Protein AF-A0A9D6ET49-F1 (afdb_monomer)

Radius of gyration: 14.85 Å; Cα contacts (8 Å, |Δi|>4): 84; chains: 1; bounding box: 36×20×41 Å

Structure (mmCIF, N/CA/C/O backbone):
data_AF-A0A9D6ET49-F1
#
_entry.id   AF-A0A9D6ET49-F1
#
loop_
_atom_site.group_PDB
_atom_site.id
_atom_site.type_symbol
_atom_site.label_atom_id
_atom_site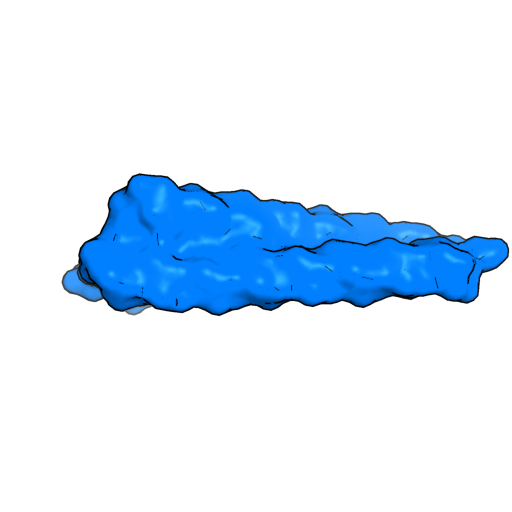.label_alt_id
_atom_site.label_comp_id
_atom_site.label_asym_id
_atom_site.label_entity_id
_atom_site.label_seq_id
_atom_site.pdbx_PDB_ins_code
_atom_site.Cartn_x
_atom_site.Cartn_y
_atom_site.Cartn_z
_atom_site.occupancy
_atom_site.B_iso_or_equiv
_atom_site.auth_seq_id
_atom_site.auth_comp_id
_atom_site.auth_asym_id
_atom_site.auth_atom_id
_atom_site.pdbx_PDB_model_num
ATOM 1 N N . MET A 1 1 ? 10.517 -4.099 -25.541 1.00 51.00 1 MET A N 1
ATOM 2 C CA . MET A 1 1 ? 10.285 -5.017 -24.403 1.00 51.00 1 MET A CA 1
ATOM 3 C C . MET A 1 1 ? 9.139 -4.456 -23.567 1.00 51.00 1 MET A C 1
ATOM 5 O O . MET A 1 1 ? 9.007 -3.242 -23.492 1.00 51.00 1 MET A O 1
ATOM 9 N N . ASN A 1 2 ? 8.235 -5.309 -23.076 1.00 61.69 2 ASN A N 1
ATOM 10 C CA . ASN A 1 2 ? 6.931 -4.918 -22.520 1.00 61.69 2 ASN A CA 1
ATOM 11 C C . ASN A 1 2 ? 7.042 -4.080 -21.227 1.00 61.69 2 ASN A C 1
ATOM 13 O O . ASN A 1 2 ? 6.950 -4.615 -20.125 1.00 61.69 2 ASN A O 1
ATOM 17 N N . ASN A 1 3 ? 7.103 -2.751 -21.361 1.00 67.44 3 ASN A N 1
ATOM 18 C CA . ASN A 1 3 ? 7.008 -1.795 -20.242 1.00 67.44 3 ASN A CA 1
ATOM 19 C C . ASN A 1 3 ? 5.643 -1.823 -19.524 1.00 67.44 3 ASN A C 1
ATOM 21 O O . ASN A 1 3 ? 5.464 -1.168 -18.501 1.00 67.44 3 ASN A O 1
ATOM 25 N N . LEU A 1 4 ? 4.675 -2.587 -20.039 1.00 80.69 4 LEU A N 1
ATOM 26 C CA . LEU A 1 4 ? 3.355 -2.750 -19.433 1.00 80.69 4 LEU A CA 1
ATOM 27 C C . LEU A 1 4 ? 3.430 -3.364 -18.026 1.00 80.69 4 LEU A C 1
ATOM 29 O O . LEU A 1 4 ? 2.647 -2.993 -17.156 1.00 80.69 4 LEU A O 1
ATOM 33 N N . LEU A 1 5 ? 4.375 -4.285 -17.799 1.00 81.38 5 LEU A N 1
ATOM 34 C CA . LEU A 1 5 ? 4.514 -5.003 -16.531 1.00 81.38 5 LEU A CA 1
ATOM 35 C C . LEU A 1 5 ? 4.893 -4.067 -15.364 1.00 81.38 5 LEU A C 1
ATOM 37 O O . LEU A 1 5 ? 4.135 -4.014 -14.397 1.00 81.38 5 LEU A O 1
ATOM 41 N N . PRO A 1 6 ? 5.987 -3.278 -15.426 1.00 83.19 6 PRO A N 1
ATOM 42 C CA . PRO A 1 6 ? 6.327 -2.354 -14.343 1.00 83.19 6 PRO A CA 1
ATOM 43 C C . PRO A 1 6 ? 5.261 -1.272 -14.128 1.00 83.19 6 PRO A C 1
ATOM 45 O O . PRO A 1 6 ? 5.030 -0.874 -12.990 1.00 83.19 6 PRO A O 1
ATOM 48 N N . ILE A 1 7 ? 4.558 -0.839 -15.183 1.00 85.19 7 ILE A N 1
ATOM 49 C CA . ILE A 1 7 ? 3.447 0.121 -15.063 1.00 85.19 7 ILE A CA 1
ATOM 50 C C . ILE A 1 7 ? 2.270 -0.496 -14.293 1.00 85.19 7 ILE A C 1
ATOM 52 O O . ILE A 1 7 ? 1.722 0.142 -13.395 1.00 85.19 7 ILE A O 1
ATOM 56 N N . ALA A 1 8 ? 1.895 -1.742 -14.594 1.00 86.00 8 ALA A N 1
ATOM 57 C CA . ALA A 1 8 ? 0.824 -2.438 -13.882 1.00 86.00 8 ALA A CA 1
ATOM 58 C C . ALA A 1 8 ? 1.160 -2.640 -12.393 1.00 86.00 8 ALA A C 1
ATOM 60 O O . ALA A 1 8 ? 0.309 -2.415 -11.529 1.00 86.00 8 ALA A O 1
ATOM 61 N N . ILE A 1 9 ? 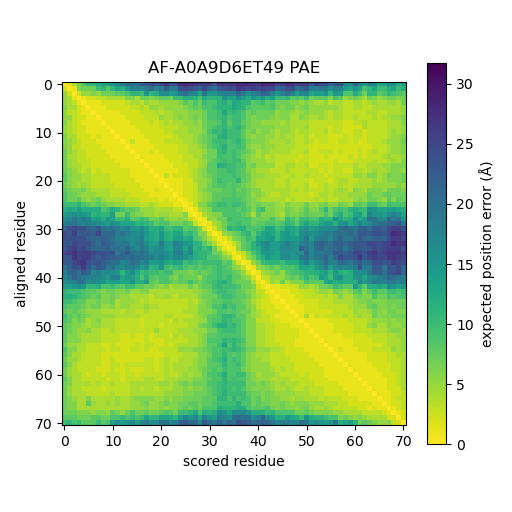2.410 -3.002 -12.083 1.00 87.38 9 ILE A N 1
ATOM 62 C CA . ILE A 1 9 ? 2.872 -3.174 -10.697 1.00 87.38 9 ILE A CA 1
ATOM 63 C C . ILE A 1 9 ? 2.891 -1.818 -9.968 1.00 87.38 9 ILE A C 1
ATOM 65 O O . ILE A 1 9 ? 2.460 -1.744 -8.814 1.00 87.38 9 ILE A O 1
ATOM 69 N N . LEU A 1 10 ? 3.271 -0.729 -10.647 1.00 89.44 10 LEU A N 1
ATOM 70 C CA . LEU A 1 10 ? 3.255 0.625 -10.085 1.00 89.44 10 LEU A CA 1
ATOM 71 C C . LEU A 1 10 ? 1.833 1.067 -9.708 1.00 89.44 10 LEU A C 1
ATOM 73 O O . LEU A 1 10 ? 1.613 1.561 -8.600 1.00 89.44 10 LEU A O 1
ATOM 77 N N . ILE A 1 11 ? 0.861 0.850 -10.600 1.00 90.12 11 ILE A N 1
ATOM 78 C CA . ILE A 1 11 ? -0.558 1.154 -10.349 1.00 90.12 11 ILE A CA 1
ATOM 79 C C . ILE A 1 11 ? -1.071 0.346 -9.149 1.00 90.12 11 ILE A C 1
ATOM 81 O O . ILE A 1 11 ? -1.746 0.891 -8.273 1.00 90.12 11 ILE A O 1
ATOM 85 N N . CYS A 1 12 ? -0.707 -0.937 -9.065 1.00 90.06 12 CYS A N 1
ATOM 86 C CA . CYS A 1 12 ? -1.091 -1.797 -7.948 1.00 90.06 12 CYS A CA 1
ATOM 87 C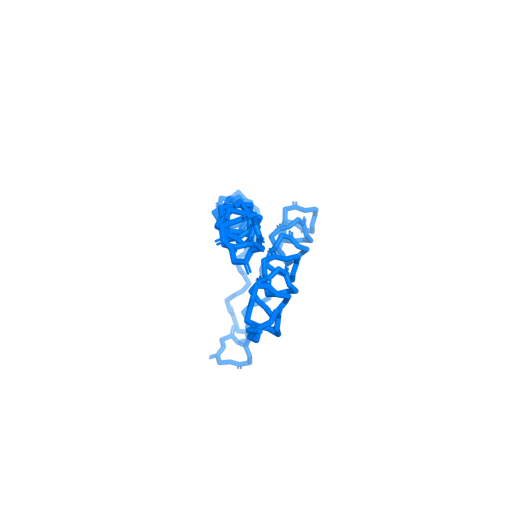 C . CYS A 1 12 ? -0.473 -1.323 -6.618 1.00 90.06 12 CYS A C 1
ATOM 89 O O . CYS A 1 12 ? -1.159 -1.270 -5.595 1.00 90.06 12 CYS A O 1
ATOM 91 N N . GLY A 1 13 ? 0.800 -0.914 -6.632 1.00 89.56 13 GLY A N 1
ATOM 92 C CA . GLY A 1 13 ? 1.481 -0.340 -5.471 1.00 89.56 13 GLY A CA 1
ATOM 93 C C . GLY A 1 13 ? 0.827 0.957 -4.987 1.00 89.56 13 GLY A C 1
ATOM 94 O O . GLY A 1 13 ? 0.551 1.096 -3.795 1.00 89.56 13 GLY A O 1
ATOM 95 N N . LEU A 1 14 ? 0.490 1.871 -5.903 1.00 90.25 14 LEU A N 1
ATOM 96 C CA . LEU A 1 14 ? -0.219 3.119 -5.586 1.00 90.25 14 LEU A CA 1
ATOM 97 C C . LEU A 1 14 ? -1.594 2.863 -4.959 1.00 90.25 14 LEU A C 1
ATOM 99 O O . LEU A 1 14 ? -1.956 3.520 -3.980 1.00 90.25 14 LEU A O 1
ATOM 103 N N . TYR A 1 15 ? -2.337 1.881 -5.472 1.00 90.56 15 TYR A N 1
ATOM 104 C CA . TYR A 1 15 ? -3.628 1.499 -4.903 1.00 90.56 15 TYR A CA 1
ATOM 105 C C . TYR A 1 15 ? -3.495 1.003 -3.454 1.00 90.56 15 TYR A C 1
ATOM 107 O O . TYR A 1 15 ? -4.262 1.420 -2.584 1.00 90.56 15 TYR A O 1
ATOM 115 N N . LEU A 1 16 ? -2.491 0.167 -3.168 1.00 88.31 16 LEU A N 1
ATOM 116 C CA . LEU A 1 16 ? -2.217 -0.333 -1.815 1.00 88.31 16 LEU A CA 1
ATOM 117 C C . LEU A 1 16 ? -1.809 0.787 -0.850 1.00 88.31 16 LEU A C 1
ATOM 119 O O . LEU A 1 16 ? -2.292 0.821 0.284 1.00 88.31 16 LEU A O 1
ATOM 123 N N . VAL A 1 17 ? -0.974 1.730 -1.302 1.00 89.44 17 VAL A N 1
ATOM 124 C CA . VAL A 1 17 ? -0.602 2.920 -0.520 1.00 89.44 17 VAL A CA 1
ATOM 125 C C . VAL A 1 17 ? -1.839 3.749 -0.186 1.00 89.44 17 VAL A C 1
ATOM 127 O O . VAL A 1 17 ? -2.035 4.116 0.973 1.00 89.44 17 VAL A O 1
ATOM 130 N N . PHE A 1 18 ? -2.700 4.003 -1.173 1.00 88.50 18 PHE A N 1
ATOM 131 C CA . PHE A 1 18 ? -3.923 4.777 -0.976 1.00 88.50 18 PHE A CA 1
ATOM 132 C C . PHE A 1 18 ? -4.889 4.084 -0.005 1.00 88.50 18 PHE A C 1
ATOM 134 O O . PHE A 1 18 ? -5.408 4.719 0.915 1.00 88.50 18 PHE A O 1
ATOM 141 N N . ALA A 1 19 ? -5.085 2.771 -0.152 1.00 85.38 19 ALA A N 1
ATOM 142 C CA . ALA A 1 19 ? -5.914 1.979 0.750 1.00 85.38 19 ALA A CA 1
ATOM 143 C C . ALA A 1 19 ? -5.361 1.978 2.188 1.00 85.38 19 ALA A C 1
ATOM 145 O O . ALA A 1 19 ? -6.111 2.224 3.137 1.00 85.38 19 ALA A O 1
ATOM 146 N N . GLY A 1 20 ? -4.050 1.772 2.360 1.00 84.50 20 GLY A N 1
ATOM 147 C CA . GLY A 1 20 ? -3.378 1.842 3.660 1.00 84.50 20 GLY A CA 1
ATOM 148 C C . GLY A 1 20 ? -3.490 3.227 4.300 1.00 84.50 20 GLY A C 1
ATOM 149 O O . GLY A 1 20 ? -3.860 3.338 5.468 1.00 84.50 20 GLY A O 1
ATOM 150 N N . TYR A 1 21 ? -3.264 4.291 3.525 1.00 86.12 21 TYR A N 1
ATOM 151 C CA . TYR A 1 21 ? -3.371 5.676 3.990 1.00 86.12 21 TYR A CA 1
ATOM 152 C C . TYR A 1 21 ? -4.791 6.029 4.444 1.00 86.12 21 TYR A C 1
ATOM 154 O O . TYR A 1 21 ? -4.981 6.538 5.551 1.00 86.12 21 TYR A O 1
ATOM 162 N N . LYS A 1 22 ? -5.799 5.688 3.633 1.00 85.25 22 LYS A N 1
ATOM 163 C CA . LYS A 1 22 ? -7.211 5.897 3.973 1.00 85.25 22 LYS A CA 1
ATOM 164 C C . LYS A 1 22 ? -7.597 5.153 5.253 1.00 85.25 22 LYS A C 1
ATOM 166 O O . LYS A 1 22 ? -8.257 5.713 6.122 1.00 85.25 22 LYS A O 1
ATOM 171 N N . THR A 1 23 ? -7.109 3.924 5.411 1.00 82.19 23 THR A N 1
ATOM 172 C CA . THR A 1 23 ? -7.321 3.112 6.618 1.00 82.19 23 THR A CA 1
ATOM 173 C C . THR A 1 23 ? -6.731 3.768 7.872 1.00 82.19 23 THR A C 1
ATOM 175 O O . THR A 1 23 ? -7.358 3.756 8.934 1.00 82.19 23 THR A O 1
ATOM 178 N N . ILE A 1 24 ? -5.533 4.354 7.760 1.00 82.75 24 ILE A N 1
ATOM 179 C CA . ILE A 1 24 ? -4.869 5.068 8.860 1.00 82.75 24 ILE A CA 1
ATOM 180 C C . ILE A 1 24 ? -5.641 6.340 9.228 1.00 82.75 24 ILE A C 1
ATOM 182 O O . ILE A 1 24 ? -5.865 6.575 10.417 1.00 82.75 24 ILE A O 1
ATOM 186 N N . GLN A 1 25 ? -6.063 7.137 8.238 1.00 83.69 25 GLN A N 1
ATOM 187 C CA . GLN A 1 25 ? -6.835 8.362 8.479 1.00 83.69 25 GLN A CA 1
ATOM 188 C C . GLN A 1 25 ? -8.189 8.068 9.128 1.00 83.69 25 GLN A C 1
ATOM 190 O O . GLN A 1 25 ? -8.537 8.672 10.141 1.00 83.69 25 GLN A O 1
ATOM 195 N N . GLU A 1 26 ? -8.946 7.123 8.573 1.00 82.19 26 GLU A N 1
ATOM 196 C CA . GLU A 1 26 ? -10.294 6.812 9.054 1.00 82.19 26 GLU A CA 1
ATOM 197 C C . GLU A 1 26 ? -10.278 5.966 10.338 1.00 82.19 26 GLU A C 1
ATOM 199 O O . GLU A 1 26 ? -11.324 5.785 10.965 1.00 82.19 26 GLU A O 1
ATOM 204 N N . LYS A 1 27 ? -9.108 5.431 10.739 1.00 75.12 27 LYS A N 1
ATOM 205 C CA . LYS A 1 27 ? -8.926 4.472 11.850 1.00 75.12 27 LYS A CA 1
ATOM 206 C C . LYS A 1 27 ? -9.934 3.318 11.800 1.00 75.12 27 LYS A C 1
ATOM 208 O O . LYS A 1 27 ? -10.362 2.794 12.836 1.00 75.12 27 LYS A O 1
ATOM 213 N N . ARG A 1 28 ? -10.355 2.956 10.589 1.00 69.44 28 ARG A N 1
ATOM 214 C CA . ARG A 1 28 ? -11.398 1.973 10.307 1.00 69.44 28 ARG A CA 1
ATOM 215 C C . ARG A 1 28 ? -10.994 1.175 9.081 1.00 69.44 28 ARG A C 1
ATOM 217 O O . ARG A 1 28 ? -10.777 1.733 8.011 1.00 69.44 28 ARG A O 1
ATOM 224 N N . VAL A 1 29 ? -10.954 -0.143 9.237 1.00 69.19 29 VAL A N 1
ATOM 225 C CA . VAL A 1 29 ? -10.906 -1.078 8.111 1.00 69.19 29 VAL A CA 1
ATOM 226 C C . VAL A 1 29 ? -12.323 -1.593 7.903 1.00 69.19 29 VAL A C 1
ATOM 228 O O . VAL A 1 29 ? -12.847 -2.333 8.738 1.00 69.19 29 VAL A O 1
ATOM 231 N N . LYS A 1 30 ? -12.959 -1.224 6.788 1.00 62.16 30 LYS A N 1
ATOM 232 C CA . LYS A 1 30 ? -14.114 -1.986 6.300 1.00 62.16 30 LYS A CA 1
ATOM 233 C C . LYS A 1 30 ? -13.562 -3.227 5.618 1.00 62.16 30 LYS A C 1
ATOM 235 O O . LYS A 1 30 ? -13.008 -3.123 4.526 1.00 62.16 30 LYS A O 1
ATOM 240 N N . PHE A 1 31 ? -13.694 -4.390 6.253 1.00 55.06 31 PHE A N 1
ATOM 241 C CA . PHE A 1 31 ? -13.484 -5.630 5.521 1.00 55.06 31 PHE A CA 1
ATOM 242 C C . PHE A 1 31 ? -14.450 -5.664 4.334 1.00 55.06 31 PHE A C 1
ATOM 244 O O . PHE A 1 31 ? -15.628 -5.317 4.450 1.00 55.06 31 PHE A O 1
ATOM 251 N N . LEU A 1 32 ? -13.908 -6.066 3.186 1.00 56.94 32 LEU A N 1
ATOM 252 C CA . LEU A 1 32 ? -14.645 -6.493 2.001 1.00 56.94 32 LEU A CA 1
ATOM 253 C C . LEU A 1 32 ? -15.806 -7.441 2.388 1.00 56.94 32 LEU A C 1
ATOM 255 O O . LEU A 1 32 ? -15.778 -8.029 3.474 1.00 56.94 32 LEU A O 1
ATOM 259 N N . PRO A 1 33 ? -16.840 -7.593 1.534 1.00 54.31 33 PRO A N 1
ATOM 260 C CA . PRO A 1 33 ? -18.204 -8.019 1.900 1.00 54.31 33 PRO A CA 1
ATOM 261 C C . PRO A 1 33 ? -18.357 -9.331 2.687 1.00 54.31 33 PRO A C 1
ATOM 263 O O . PRO A 1 33 ? -19.432 -9.581 3.225 1.00 54.31 33 PRO A O 1
ATOM 266 N N . LEU A 1 34 ? -17.302 -10.135 2.791 1.00 53.94 34 LEU A N 1
ATOM 267 C CA . LEU A 1 34 ? -17.242 -11.400 3.515 1.00 53.94 34 LEU A CA 1
ATOM 268 C C . LEU A 1 34 ? -17.329 -11.262 5.046 1.00 53.94 34 LEU A C 1
ATOM 270 O O . LEU A 1 34 ? -17.598 -12.255 5.713 1.00 53.94 34 LEU A O 1
ATOM 274 N N . ASN A 1 35 ? -17.125 -10.071 5.629 1.00 54.12 35 ASN A N 1
ATOM 275 C CA . ASN A 1 35 ? -17.196 -9.907 7.088 1.00 54.12 35 ASN A CA 1
ATOM 276 C C . ASN A 1 35 ? -17.777 -8.547 7.517 1.00 54.12 35 ASN A C 1
ATOM 278 O O . ASN A 1 35 ? -17.109 -7.734 8.156 1.00 54.12 35 ASN A O 1
ATOM 282 N N . ARG A 1 36 ? -19.046 -8.286 7.163 1.00 55.69 36 ARG A N 1
ATOM 283 C CA . ARG A 1 36 ? -19.754 -7.025 7.487 1.00 55.69 36 ARG A CA 1
ATOM 284 C C . ARG A 1 36 ? -19.831 -6.702 8.989 1.00 55.69 36 ARG A C 1
ATOM 286 O O . ARG A 1 36 ? -20.001 -5.538 9.332 1.00 55.69 36 ARG A O 1
ATOM 293 N N . ASN A 1 37 ? -19.677 -7.695 9.869 1.00 57.03 37 ASN A N 1
ATOM 294 C CA . ASN A 1 37 ? -19.920 -7.543 11.309 1.00 57.03 37 ASN A CA 1
ATOM 295 C C . ASN A 1 37 ? -18.659 -7.259 12.145 1.00 57.03 37 ASN A C 1
ATOM 297 O O . ASN A 1 37 ? -18.777 -6.951 13.328 1.00 57.03 37 ASN A O 1
ATOM 301 N N . LYS A 1 38 ? -17.453 -7.330 11.560 1.00 53.34 38 LYS A N 1
ATOM 302 C CA . LYS A 1 38 ? -16.192 -7.022 12.257 1.00 53.34 38 LYS A CA 1
ATOM 303 C C . LYS A 1 38 ? -15.515 -5.814 11.620 1.00 53.34 38 LYS A C 1
ATOM 305 O O . LYS A 1 38 ? -14.640 -5.944 10.771 1.00 53.34 38 LYS A O 1
ATOM 310 N N . LEU A 1 39 ? -15.918 -4.621 12.046 1.00 59.03 39 LEU A N 1
ATOM 311 C CA . LEU A 1 39 ? -15.135 -3.408 11.818 1.00 59.03 39 LEU A CA 1
ATOM 312 C C . LEU A 1 39 ? -13.936 -3.449 12.767 1.00 59.03 39 LEU A C 1
ATOM 314 O O . LEU A 1 39 ? -14.114 -3.347 13.979 1.00 59.03 39 LEU A O 1
ATOM 318 N N . ILE A 1 40 ? -12.720 -3.598 12.237 1.00 65.19 40 ILE A N 1
ATOM 319 C CA . ILE A 1 40 ? -11.529 -3.316 13.042 1.00 65.19 40 ILE A CA 1
ATOM 320 C C . ILE A 1 40 ? -11.448 -1.795 13.151 1.00 65.19 40 ILE A C 1
ATOM 322 O O . ILE A 1 40 ? -11.332 -1.093 12.141 1.00 65.19 40 ILE A O 1
ATOM 326 N N . THR A 1 41 ? -11.565 -1.293 14.375 1.00 72.31 41 THR A N 1
ATOM 327 C CA . THR A 1 41 ? -11.528 0.131 14.709 1.00 72.31 41 THR A CA 1
ATOM 328 C C . THR A 1 41 ? -10.355 0.425 15.643 1.00 72.31 41 THR A C 1
ATOM 330 O O . THR A 1 41 ? -9.822 -0.466 16.307 1.00 72.31 41 THR A O 1
ATOM 333 N N . GLY A 1 42 ? -9.911 1.682 15.672 1.00 7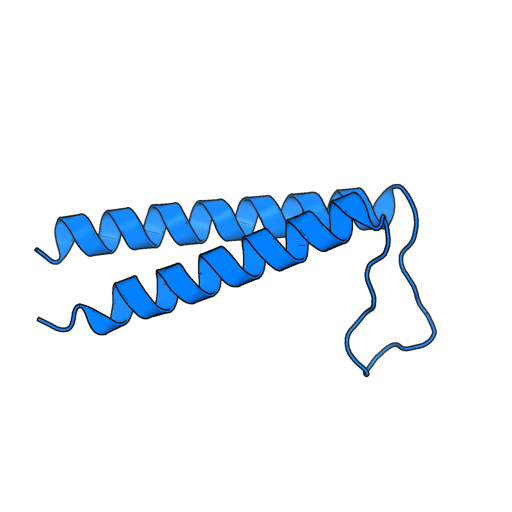5.06 42 GLY A N 1
ATOM 334 C CA . GLY A 1 42 ? -8.884 2.133 16.613 1.00 75.06 42 GLY A CA 1
ATOM 335 C C . GLY A 1 42 ? -7.467 1.693 16.233 1.00 75.06 42 GLY A C 1
ATOM 336 O O . GLY A 1 42 ? -7.092 1.703 15.061 1.00 75.06 42 GLY A O 1
ATOM 337 N N . GLU A 1 43 ? -6.650 1.342 17.226 1.00 75.81 43 GLU A N 1
ATOM 338 C CA . GLU A 1 43 ? -5.216 1.065 17.037 1.00 75.81 43 GLU A CA 1
ATOM 339 C C . GLU A 1 43 ? -4.938 -0.147 16.145 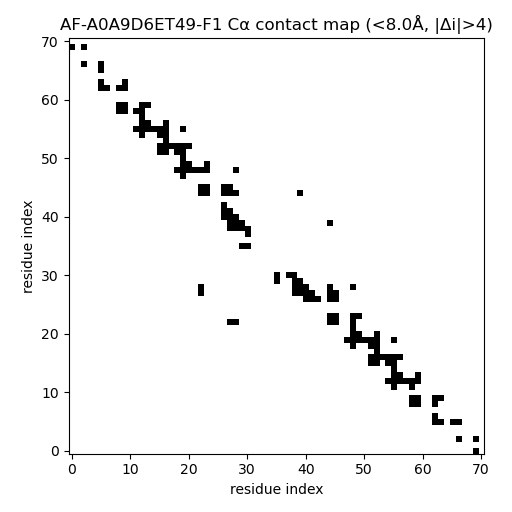1.00 75.81 43 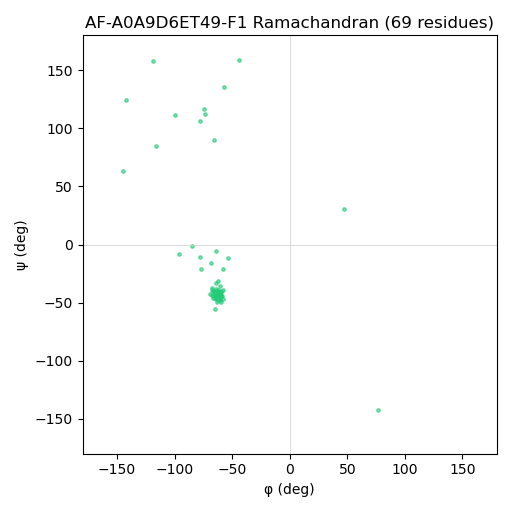GLU A C 1
ATOM 341 O O . GLU A 1 43 ? -3.983 -0.142 15.367 1.00 75.81 43 GLU A O 1
ATOM 346 N N . ALA A 1 44 ? -5.804 -1.162 16.195 1.00 76.88 44 ALA A N 1
ATOM 347 C CA . ALA A 1 44 ? -5.683 -2.342 15.347 1.00 76.88 44 ALA A CA 1
ATOM 348 C C . ALA A 1 44 ? -5.841 -1.988 13.855 1.00 76.88 44 ALA A C 1
ATOM 350 O O . ALA A 1 44 ? -5.084 -2.485 13.024 1.00 76.88 44 ALA A O 1
ATOM 351 N N . ALA A 1 45 ? -6.745 -1.061 13.517 1.00 77.62 45 ALA A N 1
ATOM 352 C CA . ALA A 1 45 ? -6.929 -0.588 12.143 1.00 77.62 45 ALA A CA 1
ATOM 353 C C . ALA A 1 45 ? -5.707 0.195 11.651 1.00 77.62 45 ALA A C 1
ATOM 355 O O . ALA A 1 45 ? -5.268 0.026 10.517 1.00 77.62 45 ALA A O 1
ATOM 356 N N . VAL A 1 46 ? -5.114 1.014 12.525 1.00 79.25 46 VAL A N 1
ATOM 357 C CA . VAL A 1 46 ? -3.896 1.772 12.214 1.00 79.25 46 VAL A CA 1
ATOM 358 C C . VAL A 1 46 ? -2.703 0.835 12.015 1.00 79.25 46 VAL A C 1
ATOM 360 O O . VAL A 1 46 ? -1.908 1.047 11.100 1.00 79.25 46 VAL A O 1
ATOM 363 N N . LYS A 1 47 ? -2.575 -0.218 12.833 1.00 82.38 47 LYS A N 1
ATOM 364 C CA . LYS A 1 47 ? -1.499 -1.211 12.707 1.00 82.38 47 LYS A CA 1
ATOM 365 C C . LYS A 1 47 ? -1.580 -1.959 11.376 1.00 82.38 47 LYS A C 1
ATOM 367 O O . LYS A 1 47 ? -0.560 -2.102 10.705 1.00 82.38 47 LYS A O 1
ATOM 372 N N . GLU A 1 48 ? -2.776 -2.379 10.973 1.00 80.69 48 GLU A N 1
ATOM 373 C CA . GLU A 1 48 ? -2.989 -3.028 9.674 1.00 80.69 48 GLU A CA 1
ATOM 374 C C . GLU A 1 48 ? -2.813 -2.044 8.507 1.00 80.69 48 GLU A C 1
ATOM 376 O O . GLU A 1 48 ? -2.107 -2.350 7.547 1.00 80.69 48 GLU A O 1
ATOM 381 N N . 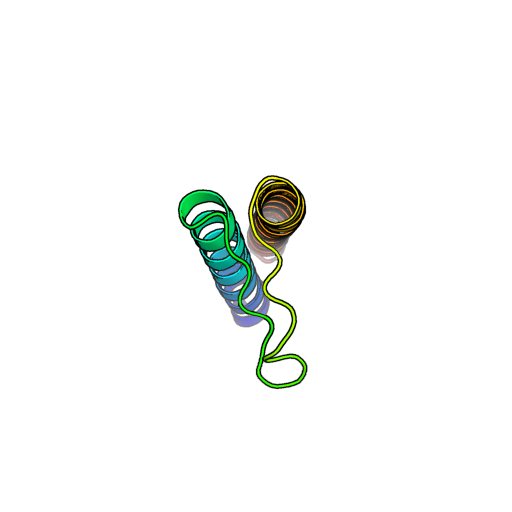GLY A 1 49 ? -3.329 -0.817 8.620 1.00 82.56 49 GLY A N 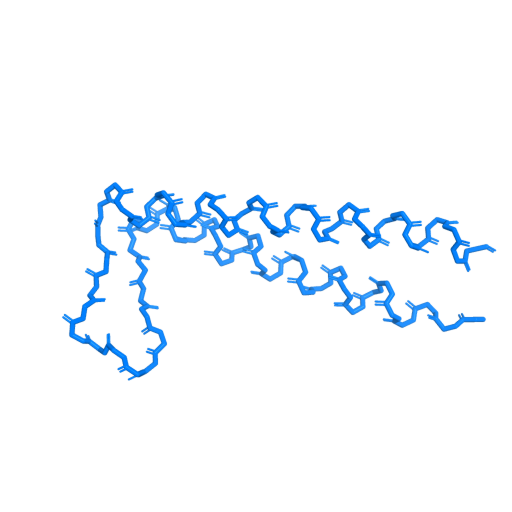1
ATOM 382 C CA . GLY A 1 49 ? -3.134 0.233 7.615 1.00 82.56 49 GLY A CA 1
ATOM 383 C C . GLY A 1 49 ? -1.657 0.564 7.367 1.00 82.56 49 GLY A C 1
ATOM 384 O O . GLY A 1 49 ? -1.246 0.711 6.217 1.00 82.56 49 GLY A O 1
ATOM 385 N N . LYS A 1 50 ? -0.827 0.596 8.421 1.00 84.44 50 LYS A N 1
ATOM 386 C CA . LYS A 1 50 ? 0.633 0.781 8.304 1.00 84.44 50 LYS A CA 1
ATOM 387 C C . LYS A 1 50 ? 1.314 -0.359 7.548 1.00 84.44 50 LYS A C 1
ATOM 389 O O . LYS A 1 50 ? 2.204 -0.092 6.746 1.00 84.44 50 LYS A O 1
ATOM 394 N N . LYS A 1 51 ? 0.895 -1.611 7.767 1.00 85.50 51 LYS A N 1
ATOM 395 C CA . LYS A 1 51 ? 1.418 -2.761 7.009 1.00 85.50 51 LYS A CA 1
ATOM 396 C C . LYS A 1 51 ? 1.059 -2.647 5.528 1.00 85.50 51 LYS A C 1
ATOM 398 O O . LYS A 1 51 ? 1.938 -2.790 4.687 1.00 85.50 51 LYS A O 1
ATOM 403 N N . PHE A 1 52 ? -0.198 -2.325 5.214 1.00 84.56 52 PHE A N 1
ATOM 404 C CA . PHE A 1 52 ? -0.645 -2.111 3.832 1.00 84.56 52 PHE A CA 1
ATOM 405 C C . PHE A 1 52 ? 0.116 -0.977 3.143 1.00 84.56 52 PHE A C 1
ATOM 407 O O . PHE A 1 52 ? 0.560 -1.133 2.007 1.00 84.56 52 PHE A O 1
ATOM 414 N N . PHE A 1 53 ? 0.325 0.131 3.853 1.00 86.94 53 PHE A N 1
ATOM 415 C CA . PHE A 1 53 ? 1.120 1.250 3.361 1.00 86.94 53 PHE A CA 1
ATOM 416 C C . PHE A 1 53 ? 2.565 0.827 3.059 1.00 86.94 53 PHE A C 1
ATOM 418 O O . PHE A 1 53 ? 3.065 1.093 1.968 1.00 86.94 53 PHE A O 1
ATOM 425 N N . ALA A 1 54 ? 3.216 0.110 3.981 1.00 88.31 54 ALA A N 1
ATOM 426 C CA . ALA A 1 54 ? 4.580 -0.382 3.793 1.00 88.31 54 ALA A CA 1
ATOM 427 C C . ALA A 1 54 ? 4.697 -1.339 2.592 1.00 88.31 54 ALA A C 1
ATOM 429 O O . ALA A 1 54 ? 5.598 -1.178 1.770 1.00 88.31 54 ALA A O 1
ATOM 430 N N . ILE A 1 55 ? 3.762 -2.285 2.447 1.00 89.62 55 ILE A N 1
ATOM 431 C CA . ILE A 1 55 ? 3.713 -3.200 1.296 1.00 89.62 55 ILE A CA 1
ATOM 432 C C . ILE A 1 55 ? 3.554 -2.409 -0.009 1.00 89.62 55 ILE A C 1
ATOM 434 O O . ILE A 1 55 ? 4.269 -2.672 -0.977 1.00 89.62 55 ILE A O 1
ATOM 438 N N . GLY A 1 56 ? 2.673 -1.405 -0.037 1.00 89.00 56 GLY A N 1
ATOM 439 C CA . GLY A 1 56 ? 2.490 -0.540 -1.202 1.00 89.00 56 GLY A CA 1
ATOM 440 C C . GLY A 1 56 ? 3.772 0.197 -1.608 1.00 89.00 56 GLY A C 1
ATOM 441 O O . GLY A 1 56 ? 4.137 0.188 -2.782 1.00 89.00 56 GLY A O 1
ATOM 442 N N . VAL A 1 57 ? 4.511 0.754 -0.642 1.00 90.25 57 VAL A N 1
ATOM 443 C CA . VAL A 1 57 ? 5.794 1.438 -0.894 1.00 90.25 57 VAL A CA 1
ATOM 444 C C . VAL A 1 57 ? 6.856 0.476 -1.437 1.00 90.25 57 VAL A C 1
ATOM 446 O O . VAL A 1 57 ? 7.536 0.804 -2.409 1.00 90.25 57 VAL A O 1
ATOM 449 N N . ILE A 1 58 ? 6.971 -0.728 -0.867 1.00 92.50 58 ILE A N 1
ATOM 450 C CA . ILE A 1 58 ? 7.896 -1.763 -1.365 1.00 92.50 58 ILE A CA 1
ATOM 451 C C . ILE A 1 58 ? 7.550 -2.140 -2.812 1.00 92.50 58 ILE A C 1
ATOM 453 O O . ILE A 1 58 ? 8.433 -2.243 -3.661 1.00 92.50 58 ILE A O 1
ATOM 457 N N . THR A 1 59 ? 6.261 -2.285 -3.117 1.00 89.75 59 THR A N 1
ATOM 458 C CA . THR A 1 59 ? 5.777 -2.623 -4.466 1.00 89.75 59 THR A CA 1
ATOM 459 C C . THR A 1 59 ? 6.135 -1.533 -5.487 1.00 89.75 59 THR A C 1
ATOM 461 O O . THR A 1 59 ? 6.549 -1.835 -6.610 1.00 89.75 59 THR A O 1
ATOM 464 N N . ILE A 1 60 ? 6.044 -0.259 -5.091 1.00 91.75 60 ILE A N 1
ATOM 465 C CA . ILE A 1 60 ? 6.471 0.883 -5.914 1.00 91.75 60 ILE A CA 1
ATOM 466 C C . ILE A 1 60 ? 7.987 0.854 -6.145 1.00 91.75 60 ILE A C 1
ATOM 468 O O . ILE A 1 60 ? 8.424 0.996 -7.285 1.00 91.75 60 ILE A O 1
ATOM 472 N N . LEU A 1 61 ? 8.789 0.612 -5.103 1.00 90.88 61 LEU A N 1
ATOM 473 C CA . LEU A 1 61 ? 10.249 0.494 -5.222 1.00 90.88 61 LEU A CA 1
ATOM 474 C C . LEU A 1 61 ? 10.656 -0.613 -6.202 1.00 90.88 61 LEU A C 1
ATOM 476 O O . LEU A 1 61 ? 11.471 -0.375 -7.091 1.00 90.88 61 LEU A O 1
ATOM 480 N N . ILE A 1 62 ? 10.046 -1.794 -6.087 1.00 89.38 62 ILE A N 1
ATOM 481 C CA . ILE A 1 62 ? 10.287 -2.921 -7.001 1.00 89.38 62 ILE A CA 1
ATOM 482 C C . ILE A 1 62 ? 9.902 -2.548 -8.440 1.00 89.38 62 ILE A C 1
ATOM 484 O O . ILE A 1 62 ? 10.641 -2.863 -9.370 1.00 89.38 62 ILE A O 1
ATOM 488 N N . SER A 1 63 ? 8.786 -1.835 -8.631 1.00 87.88 63 SER A N 1
ATOM 489 C CA . SER A 1 63 ? 8.358 -1.364 -9.958 1.00 87.88 63 SER A CA 1
ATOM 490 C C . SER A 1 63 ? 9.361 -0.399 -10.578 1.00 87.88 63 SER A C 1
ATOM 492 O O . SER A 1 63 ? 9.662 -0.515 -11.762 1.00 87.88 63 SER A O 1
ATOM 494 N N . ILE A 1 64 ? 9.897 0.534 -9.783 1.00 86.81 64 ILE A N 1
ATOM 495 C CA . ILE A 1 64 ? 10.916 1.489 -10.232 1.00 86.81 64 ILE A CA 1
ATOM 496 C C . ILE A 1 64 ? 12.196 0.745 -10.623 1.00 86.81 64 ILE A C 1
ATOM 498 O O . ILE A 1 64 ? 12.741 1.008 -11.691 1.00 86.81 64 ILE A O 1
ATOM 502 N N . ILE A 1 65 ? 12.643 -0.218 -9.812 1.00 87.88 65 ILE A N 1
ATOM 503 C CA . ILE A 1 65 ? 13.819 -1.047 -10.122 1.00 87.88 65 ILE A CA 1
ATOM 504 C C . ILE A 1 65 ? 13.608 -1.809 -11.436 1.00 87.88 65 ILE A C 1
ATOM 506 O O . ILE A 1 65 ? 14.451 -1.732 -12.327 1.00 87.88 65 ILE A O 1
ATOM 510 N N . LEU A 1 66 ? 12.469 -2.491 -11.596 1.00 85.31 66 LEU A N 1
ATOM 511 C CA . LEU A 1 66 ? 12.121 -3.198 -12.833 1.00 85.31 66 LEU A CA 1
ATOM 512 C C . LEU A 1 66 ? 12.060 -2.260 -14.039 1.00 85.31 66 LEU A C 1
ATOM 514 O O . LEU A 1 66 ? 12.514 -2.625 -15.117 1.00 85.31 66 LEU A O 1
ATOM 518 N N . PHE A 1 67 ? 11.521 -1.054 -13.869 1.00 84.25 67 PHE A N 1
ATOM 519 C CA . PHE A 1 67 ? 11.452 -0.057 -14.932 1.00 84.25 67 PHE A CA 1
ATOM 520 C C . PHE A 1 67 ? 12.841 0.437 -15.356 1.00 84.25 67 PHE A C 1
ATOM 522 O O . PHE A 1 67 ? 13.091 0.589 -16.548 1.00 84.25 67 PHE A O 1
ATOM 529 N N . VAL A 1 68 ? 13.752 0.650 -14.399 1.00 83.69 68 VAL A N 1
ATOM 530 C CA . VAL A 1 68 ? 15.140 1.062 -14.671 1.00 83.69 68 VAL A CA 1
ATOM 531 C C . VAL A 1 68 ? 15.928 -0.052 -15.364 1.00 83.69 68 VAL A C 1
ATOM 533 O O . VAL A 1 68 ? 16.630 0.230 -16.326 1.00 83.69 68 VAL A O 1
ATOM 536 N N . PHE A 1 69 ? 15.794 -1.304 -14.918 1.00 81.00 69 PHE A N 1
ATOM 537 C CA . PHE A 1 69 ? 16.498 -2.455 -15.506 1.00 81.00 69 PHE A CA 1
ATOM 538 C C . PHE A 1 69 ? 15.899 -2.955 -16.830 1.00 81.00 69 PHE A C 1
ATOM 540 O O . PHE A 1 69 ? 16.578 -3.649 -17.579 1.00 81.00 69 PHE A O 1
ATOM 547 N N . SER A 1 70 ? 14.630 -2.650 -17.115 1.00 71.56 70 SER A N 1
ATOM 548 C CA . SER A 1 70 ? 13.955 -3.030 -18.366 1.00 71.56 70 SER A CA 1
ATOM 549 C C . SER A 1 70 ? 14.194 -2.037 -19.514 1.00 71.56 70 SER A C 1
ATOM 551 O O . SER A 1 70 ? 13.644 -2.235 -20.604 1.00 71.56 70 SER A O 1
ATOM 553 N N . ARG A 1 71 ? 14.940 -0.958 -19.261 1.00 57.19 71 ARG A N 1
ATOM 554 C CA . ARG A 1 71 ? 15.312 0.056 -20.246 1.00 57.19 71 ARG A CA 1
ATOM 555 C C . ARG A 1 71 ? 16.618 -0.317 -20.934 1.00 57.19 71 ARG A C 1
ATOM 557 O O . ARG A 1 71 ? 16.689 -0.063 -22.154 1.00 57.19 71 ARG A O 1
#

Nearest PDB structures (foldseek):
  7a0g-assembly1_DDD  TM=8.371E-01  e=1.586E+00  Serratia marcescens
  7a0g-assembly1_HHH  TM=7.521E-01  e=3.244E+00  Serratia marcescens
  6grj-assembly1_H  TM=8.009E-01  e=5.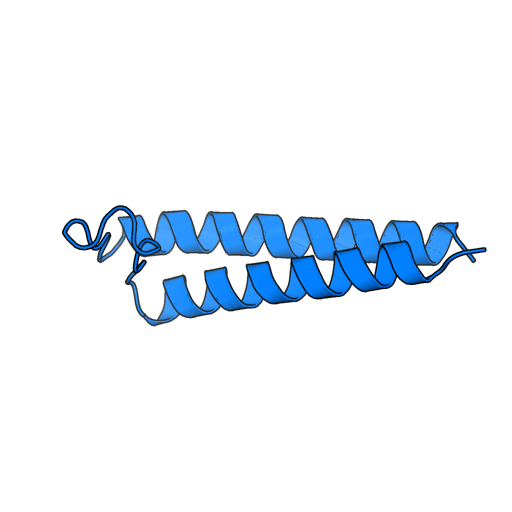890E+00  Aeromonas hydrophila
  5eg1-assembly1_B  TM=5.769E-01  e=7.937E+00  Escherichia coli

Solvent-accessible surface area (backbone atoms only — not comparable to full-atom values): 3640 Å² total; per-residue (Å²): 125,81,66,62,57,34,52,53,41,32,55,53,11,52,50,34,29,51,53,10,49,51,16,42,74,66,25,39,38,79,54,65,88,90,40,80,86,58,68,42,54,50,70,64,13,32,56,52,13,51,51,38,26,51,52,11,51,51,37,34,53,53,18,52,51,49,48,62,74,68,105

Sequence (71 aa):
MNNLLPIAILICGLYLVFAGYKTIQEKRVKFLPLNRNKLITGEAAVKEGKKFFAIGVITILISIILFVFSR

Secondary structure (DSSP, 8-state):
--THHHHHHHHHHHHHHHHHHHHHHHTEE---GGGTT--EETHHHHHHHHHHHHHHHHHHHHHHHHHHHT-

pLDDT: mean 78.65, std 12.19, range [51.0, 92.5]

Foldseek 3Di:
DDLVVLVVLLVVLVVLLVLLVVQLVQQWDCPDPPCNPDIRHDPRSNVVSVVSNVSSVVSNVVSVVCNVVVD

Mean predicted aligned error: 7.42 Å